Protein AF-A0A9D5F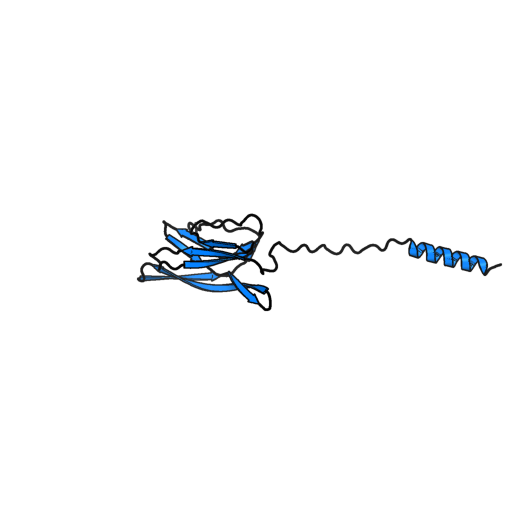R34-F1 (afdb_monomer_lite)

Structure (mmCIF, N/CA/C/O backbone):
data_AF-A0A9D5FR34-F1
#
_entry.id   AF-A0A9D5FR34-F1
#
loop_
_atom_site.group_PDB
_atom_site.id
_atom_site.type_symbol
_atom_site.label_atom_id
_atom_site.label_alt_id
_atom_site.label_comp_id
_atom_site.label_asym_id
_atom_site.label_entity_id
_atom_site.label_seq_id
_atom_site.pdbx_PDB_ins_code
_atom_site.Cartn_x
_atom_site.Cartn_y
_atom_site.Cartn_z
_atom_site.occupancy
_atom_site.B_iso_or_equiv
_atom_site.auth_seq_id
_atom_site.auth_comp_id
_atom_site.auth_asym_id
_atom_site.auth_atom_id
_atom_site.pdbx_PDB_model_num
ATOM 1 N N . MET A 1 1 ? 38.417 15.338 -74.548 1.00 51.56 1 MET A N 1
ATOM 2 C CA . MET A 1 1 ? 38.894 15.519 -73.156 1.00 51.56 1 MET A CA 1
ATOM 3 C C . MET A 1 1 ? 37.850 16.250 -72.288 1.00 51.56 1 MET A C 1
ATOM 5 O O . MET A 1 1 ? 38.121 17.313 -71.757 1.00 51.56 1 MET A O 1
ATOM 9 N N . LYS A 1 2 ? 36.619 15.723 -72.178 1.00 52.28 2 LYS A N 1
ATOM 10 C CA . LYS A 1 2 ? 35.544 16.269 -71.305 1.00 52.28 2 LYS A CA 1
ATOM 11 C C . LYS A 1 2 ? 34.877 15.183 -70.445 1.00 52.28 2 LYS A C 1
ATOM 13 O O . LYS A 1 2 ? 34.422 15.462 -69.345 1.00 52.28 2 LYS A O 1
ATOM 18 N N . ILE A 1 3 ? 34.893 13.935 -70.921 1.00 55.66 3 ILE A N 1
ATOM 19 C CA . ILE A 1 3 ? 34.288 12.763 -70.268 1.00 55.66 3 ILE A CA 1
ATOM 20 C C . ILE A 1 3 ? 35.023 12.409 -68.962 1.00 55.66 3 ILE A C 1
ATOM 22 O O . ILE A 1 3 ? 34.390 12.173 -67.938 1.00 55.66 3 ILE A O 1
ATOM 26 N N . THR A 1 4 ? 36.356 12.486 -68.957 1.00 58.81 4 THR A N 1
ATOM 27 C CA . THR A 1 4 ? 37.202 12.167 -67.794 1.00 58.81 4 THR A CA 1
ATOM 28 C C . THR A 1 4 ? 36.994 13.131 -66.618 1.00 58.81 4 THR A C 1
ATOM 30 O O . THR A 1 4 ? 37.006 12.712 -65.464 1.00 58.81 4 THR A O 1
ATOM 33 N N . GLY A 1 5 ? 36.729 14.414 -66.897 1.00 64.44 5 GLY A N 1
ATOM 34 C CA . GLY A 1 5 ? 36.459 15.422 -65.866 1.00 64.44 5 GLY A CA 1
ATOM 35 C C . GLY A 1 5 ? 35.100 15.250 -65.182 1.00 64.44 5 GLY A C 1
ATOM 36 O O . GLY A 1 5 ? 34.972 15.549 -63.997 1.00 64.44 5 GLY A O 1
ATOM 37 N N . ASN A 1 6 ? 34.097 14.723 -65.894 1.00 66.44 6 ASN A N 1
ATOM 38 C CA . ASN A 1 6 ? 32.791 14.413 -65.308 1.00 66.44 6 ASN A CA 1
ATOM 39 C C . ASN A 1 6 ? 32.849 13.173 -64.413 1.00 66.44 6 ASN A C 1
ATOM 41 O O . ASN A 1 6 ? 32.245 13.179 -63.347 1.00 66.44 6 ASN A O 1
ATOM 45 N N . ILE A 1 7 ? 33.619 12.151 -64.797 1.00 71.69 7 ILE A N 1
ATOM 46 C CA . ILE A 1 7 ? 33.813 10.949 -63.973 1.00 71.69 7 ILE A CA 1
ATOM 47 C C . ILE A 1 7 ? 34.520 11.310 -62.662 1.00 71.69 7 ILE A C 1
ATOM 49 O O . ILE A 1 7 ? 34.073 10.897 -61.597 1.00 71.69 7 ILE A O 1
ATOM 53 N N . PHE A 1 8 ? 35.562 12.147 -62.715 1.00 72.06 8 PHE A N 1
ATOM 54 C CA . PHE A 1 8 ? 36.262 12.600 -61.510 1.00 72.06 8 PHE A CA 1
ATOM 55 C C . PHE A 1 8 ? 35.347 13.397 -60.567 1.00 72.06 8 PHE A C 1
ATOM 57 O O . PHE A 1 8 ? 35.359 13.167 -59.361 1.00 72.06 8 PHE A O 1
ATOM 64 N N . LYS A 1 9 ? 34.494 14.277 -61.111 1.00 68.19 9 LYS A N 1
ATOM 65 C CA . LYS A 1 9 ? 33.485 15.002 -60.324 1.00 68.19 9 LYS A CA 1
ATOM 66 C C . LYS A 1 9 ? 32.474 14.058 -59.679 1.00 68.19 9 LYS A C 1
ATOM 68 O O . LYS A 1 9 ? 32.216 14.198 -58.494 1.00 68.19 9 LYS A O 1
ATOM 73 N N . ILE A 1 10 ? 31.957 13.079 -60.424 1.00 75.19 10 ILE A N 1
ATOM 74 C CA . ILE A 1 10 ? 30.995 12.094 -59.908 1.00 75.19 10 ILE A CA 1
ATOM 75 C C . ILE A 1 10 ? 31.611 11.289 -58.760 1.00 75.19 10 ILE A C 1
ATOM 77 O O . ILE A 1 10 ? 31.003 11.182 -57.700 1.00 75.19 10 ILE A O 1
ATOM 81 N N . VAL A 1 11 ? 32.835 10.783 -58.935 1.00 76.31 11 VAL A N 1
ATOM 82 C CA . VAL A 1 11 ? 33.541 10.022 -57.891 1.00 76.31 11 VAL A CA 1
ATOM 83 C C . VAL A 1 11 ? 33.781 10.886 -56.651 1.00 76.31 11 VAL A C 1
ATOM 85 O O . VAL A 1 11 ? 33.552 10.430 -55.533 1.00 76.31 11 VAL A O 1
ATOM 88 N N . PHE A 1 12 ? 34.172 12.149 -56.835 1.00 74.44 12 PHE A N 1
ATOM 89 C CA . PHE A 1 12 ? 34.402 13.072 -55.726 1.00 74.44 12 PHE A CA 1
ATOM 90 C C . PHE A 1 12 ? 33.107 13.413 -54.973 1.00 74.44 12 PHE A C 1
ATOM 92 O O . PHE A 1 12 ? 33.093 13.415 -53.745 1.00 74.44 12 PHE A O 1
ATOM 99 N N . THR A 1 13 ? 31.998 13.639 -55.686 1.00 70.81 13 THR A N 1
ATO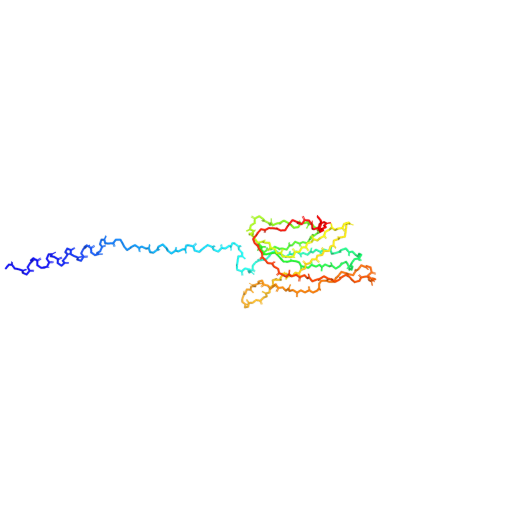M 100 C CA . THR A 1 13 ? 30.689 13.926 -55.080 1.00 70.81 13 THR A CA 1
ATOM 101 C C . THR A 1 13 ? 30.125 12.718 -54.334 1.00 70.81 13 THR A C 1
ATOM 103 O O . THR A 1 13 ? 29.624 12.878 -53.226 1.00 70.81 13 THR A O 1
ATOM 106 N N . VAL A 1 14 ? 30.251 11.506 -54.887 1.00 75.69 14 VAL A N 1
ATOM 107 C CA . VAL A 1 14 ? 29.832 10.275 -54.197 1.00 75.69 14 VAL A CA 1
ATOM 108 C C . VAL A 1 14 ? 30.660 10.068 -52.928 1.00 75.69 14 VAL A C 1
ATOM 110 O O . VAL A 1 14 ? 30.090 9.825 -51.869 1.00 75.69 14 VAL A O 1
ATOM 113 N N . SER A 1 15 ? 31.981 10.252 -52.996 1.00 70.44 15 SER A N 1
ATOM 114 C CA . SER A 1 15 ? 32.863 10.133 -51.826 1.00 70.44 15 SER A CA 1
ATOM 115 C C . SER A 1 15 ? 32.514 11.144 -50.722 1.00 70.44 15 SER A C 1
ATOM 117 O O . SER A 1 15 ? 32.510 10.805 -49.541 1.00 70.44 15 SER A O 1
ATOM 119 N N . LEU A 1 16 ? 32.126 12.369 -51.097 1.00 66.69 16 LEU A N 1
ATOM 120 C CA . LEU A 1 16 ? 31.705 13.406 -50.151 1.00 66.69 16 LEU A CA 1
ATOM 121 C C . LEU A 1 16 ? 30.370 13.073 -49.457 1.00 66.69 16 LEU A C 1
ATOM 123 O O . LEU A 1 16 ? 30.206 13.377 -48.280 1.00 66.69 16 LEU A O 1
ATOM 127 N N . ILE A 1 17 ? 29.442 12.407 -50.154 1.00 68.69 17 ILE A N 1
ATOM 128 C CA . ILE A 1 17 ? 28.171 11.928 -49.578 1.00 68.69 17 ILE A CA 1
ATOM 129 C C . ILE A 1 17 ? 28.414 10.796 -48.567 1.00 68.69 17 ILE A C 1
ATOM 131 O O . ILE A 1 17 ? 27.741 10.747 -47.541 1.00 68.69 17 ILE A O 1
ATOM 135 N N . TYR A 1 18 ? 29.409 9.932 -48.801 1.00 63.44 18 TYR A N 1
ATOM 136 C CA . TYR A 1 18 ? 29.823 8.899 -47.838 1.00 63.44 18 TYR A CA 1
ATOM 137 C C . TYR A 1 18 ? 30.524 9.463 -46.591 1.00 63.44 18 TYR A C 1
ATOM 139 O O . TYR A 1 18 ? 30.579 8.789 -45.565 1.00 63.44 18 TYR A O 1
ATOM 147 N N . LEU A 1 19 ? 31.053 10.686 -46.673 1.00 64.56 19 LEU A N 1
ATOM 148 C CA . LEU A 1 19 ? 31.734 11.378 -45.576 1.00 64.56 19 LEU A CA 1
ATOM 149 C C . LEU A 1 19 ? 30.807 12.275 -44.747 1.00 64.56 19 LEU A C 1
ATOM 151 O O . LEU A 1 19 ? 31.269 12.851 -43.765 1.00 64.56 19 LEU A O 1
ATOM 155 N N . LEU A 1 20 ? 29.523 12.405 -45.103 1.00 62.97 20 LEU A N 1
ATOM 156 C CA . LEU A 1 20 ? 28.560 13.108 -44.260 1.00 62.97 20 LEU A CA 1
ATOM 157 C C . LEU A 1 20 ? 28.228 12.238 -43.035 1.00 62.97 20 LEU A C 1
ATOM 159 O O . LEU A 1 20 ? 27.582 11.198 -43.195 1.00 62.97 20 LEU A O 1
ATOM 163 N N . PRO A 1 21 ? 28.609 12.636 -41.804 1.00 64.94 21 PRO A N 1
ATOM 164 C CA . PRO A 1 21 ? 28.049 12.012 -40.620 1.00 64.94 21 PRO A CA 1
ATOM 165 C C . PRO A 1 21 ? 26.541 12.262 -40.634 1.00 64.94 21 PRO A C 1
ATOM 167 O O . PRO A 1 21 ? 26.084 13.403 -40.562 1.00 64.94 21 PRO A O 1
ATOM 170 N N . ILE A 1 22 ? 25.765 11.186 -40.752 1.00 67.50 22 ILE A N 1
ATOM 171 C CA . ILE A 1 22 ? 24.325 11.212 -40.510 1.00 67.50 22 ILE A CA 1
ATOM 172 C C . ILE A 1 22 ? 24.161 11.767 -39.096 1.00 67.50 22 ILE A C 1
ATOM 174 O O . ILE A 1 22 ? 24.562 11.123 -38.126 1.00 67.50 22 ILE A O 1
ATOM 178 N N . THR A 1 23 ? 23.629 12.981 -38.967 1.00 61.97 23 THR A N 1
ATOM 179 C CA . THR A 1 23 ? 23.266 13.531 -37.665 1.00 61.97 23 THR A CA 1
ATOM 180 C C . THR A 1 23 ? 22.158 12.646 -37.112 1.00 61.97 23 THR A C 1
ATOM 182 O O . THR A 1 23 ? 21.002 12.744 -37.524 1.00 61.97 23 THR A O 1
ATOM 185 N N . LEU A 1 24 ? 22.537 11.717 -36.233 1.00 59.84 24 LEU A N 1
ATOM 186 C CA . LEU A 1 24 ? 21.615 10.908 -35.454 1.00 59.84 24 LEU A CA 1
ATOM 187 C C . LEU A 1 24 ? 20.732 11.874 -34.669 1.00 59.84 24 LEU A C 1
ATOM 189 O O . LEU A 1 24 ? 21.228 12.668 -33.871 1.00 59.84 24 LEU A O 1
ATOM 193 N N . ASN A 1 25 ? 19.431 11.824 -34.947 1.00 62.25 25 ASN A N 1
ATOM 194 C CA . ASN A 1 25 ? 18.419 12.545 -34.194 1.00 62.25 25 ASN A CA 1
ATOM 195 C C . ASN A 1 25 ? 18.674 12.333 -32.698 1.00 62.25 25 ASN A C 1
ATOM 197 O O . ASN A 1 25 ? 18.761 11.189 -32.244 1.00 62.25 25 ASN A O 1
ATOM 201 N N . ALA A 1 26 ? 18.788 13.420 -31.937 1.00 63.62 26 ALA A N 1
ATOM 202 C CA . ALA A 1 26 ? 18.696 13.364 -30.488 1.00 63.62 26 ALA A CA 1
ATOM 203 C C . ALA A 1 26 ? 17.249 12.983 -30.141 1.00 63.62 26 ALA A C 1
ATOM 205 O O . ALA A 1 26 ? 16.405 13.840 -29.909 1.00 63.62 26 ALA A O 1
ATOM 206 N N . ALA A 1 27 ? 16.932 11.691 -30.224 1.00 65.50 27 ALA A N 1
ATOM 207 C CA . ALA A 1 27 ? 15.680 11.166 -29.714 1.00 65.50 27 ALA A CA 1
ATOM 208 C C . ALA A 1 27 ? 15.724 11.301 -28.190 1.00 65.50 27 ALA A C 1
ATOM 210 O O . ALA A 1 27 ? 16.690 10.856 -27.563 1.00 65.50 27 ALA A O 1
ATOM 211 N N . ASP A 1 28 ? 14.701 11.920 -27.602 1.00 70.38 28 ASP A N 1
ATOM 212 C CA . ASP A 1 28 ? 14.548 11.982 -26.152 1.00 70.38 28 ASP A CA 1
ATOM 213 C C . ASP A 1 28 ? 14.698 10.574 -25.561 1.00 70.38 28 ASP A C 1
ATOM 215 O O . ASP A 1 28 ? 13.960 9.641 -25.893 1.00 70.38 28 ASP A O 1
ATOM 219 N N . ARG A 1 29 ? 15.700 10.393 -24.696 1.00 79.94 29 ARG A N 1
ATOM 220 C CA . ARG A 1 29 ? 15.955 9.111 -24.039 1.00 79.94 29 ARG A CA 1
ATOM 221 C C . ARG A 1 29 ? 14.886 8.889 -22.971 1.00 79.94 29 ARG A C 1
ATOM 223 O O . ARG A 1 29 ? 15.035 9.342 -21.839 1.00 79.94 29 ARG A O 1
ATOM 230 N N . PHE A 1 30 ? 13.830 8.155 -23.308 1.00 82.69 30 PHE A N 1
ATOM 231 C CA . PHE A 1 30 ? 12.859 7.681 -22.324 1.00 82.69 30 PHE A CA 1
ATOM 232 C C . PHE A 1 30 ? 13.518 6.660 -21.386 1.00 82.69 30 PHE A C 1
ATOM 234 O O . PHE A 1 30 ? 13.994 5.611 -21.823 1.00 82.69 30 PHE A O 1
ATOM 241 N N . VAL A 1 31 ? 13.559 6.968 -20.089 1.00 85.38 31 VAL A N 1
ATOM 242 C CA . VAL A 1 31 ? 14.033 6.052 -19.044 1.00 85.38 31 VAL A CA 1
ATOM 243 C C . VAL A 1 31 ? 12.836 5.676 -18.170 1.00 85.38 31 VAL A C 1
ATOM 245 O O . VAL A 1 31 ? 12.331 6.538 -17.450 1.00 85.38 31 VAL A O 1
ATOM 248 N N . PRO A 1 32 ? 12.364 4.417 -18.213 1.00 89.00 32 PRO A N 1
ATOM 249 C CA . PRO A 1 32 ? 11.277 3.974 -17.352 1.00 89.00 32 PRO A CA 1
ATOM 250 C C . PRO A 1 32 ? 11.659 4.067 -15.874 1.00 89.00 32 PRO A C 1
ATOM 252 O O . PRO A 1 32 ? 12.781 3.734 -15.484 1.00 89.00 32 PRO A O 1
ATOM 255 N N . PHE A 1 33 ? 10.699 4.439 -15.029 1.00 93.00 33 PHE A N 1
ATOM 256 C CA . PHE A 1 33 ? 10.856 4.275 -13.589 1.00 93.00 33 PHE A CA 1
ATOM 257 C C . PHE A 1 33 ? 10.972 2.793 -13.239 1.00 93.00 33 PHE A C 1
ATOM 259 O O . PHE A 1 33 ? 10.271 1.937 -13.787 1.00 93.00 33 PHE A O 1
ATOM 266 N N . LYS A 1 34 ? 11.840 2.484 -12.276 1.00 94.38 34 LYS A N 1
ATOM 267 C CA . LYS A 1 34 ? 11.956 1.131 -11.735 1.00 94.38 34 LYS A CA 1
ATOM 268 C C . LYS A 1 34 ? 10.599 0.678 -11.181 1.00 94.38 34 LYS A C 1
ATOM 270 O O . LYS A 1 34 ? 9.934 1.444 -10.490 1.00 94.38 34 LYS A O 1
ATOM 275 N N . TYR A 1 35 ? 10.187 -0.544 -11.524 1.00 95.50 35 TYR A N 1
ATOM 276 C CA . TYR A 1 35 ? 8.856 -1.106 -11.232 1.00 95.50 35 TYR A CA 1
ATOM 277 C C . TYR A 1 35 ? 7.665 -0.345 -11.851 1.00 95.50 35 TYR A C 1
ATOM 279 O O . TYR A 1 35 ? 6.526 -0.573 -11.460 1.00 95.50 35 TYR A O 1
ATOM 287 N N . GLY A 1 36 ? 7.898 0.539 -12.829 1.00 94.94 36 GLY A N 1
ATOM 288 C CA . GLY A 1 36 ? 6.837 1.312 -13.488 1.00 94.94 36 GLY A CA 1
ATOM 289 C C . GLY A 1 36 ? 5.924 0.508 -14.418 1.00 94.94 36 GLY A C 1
ATOM 290 O O . GLY A 1 36 ? 4.950 1.054 -14.922 1.00 94.94 36 GLY A O 1
ATOM 291 N N . ASN A 1 37 ? 6.218 -0.776 -14.646 1.00 94.50 37 ASN A N 1
ATOM 292 C CA . ASN A 1 37 ? 5.310 -1.716 -15.306 1.00 94.50 37 ASN A CA 1
ATOM 293 C C . ASN A 1 37 ? 4.295 -2.350 -14.340 1.00 94.50 37 ASN A C 1
ATOM 295 O O . ASN A 1 37 ? 3.370 -3.000 -14.804 1.00 94.50 37 ASN A O 1
ATOM 299 N N . PHE A 1 38 ? 4.455 -2.169 -13.021 1.00 96.38 38 PHE A N 1
ATOM 300 C CA . PHE A 1 38 ? 3.548 -2.691 -11.992 1.00 96.38 38 PHE A CA 1
ATOM 301 C C . PHE A 1 38 ? 3.338 -4.218 -12.019 1.00 96.38 38 PHE A C 1
ATOM 303 O O . PHE A 1 38 ? 2.305 -4.717 -11.577 1.00 96.38 38 PHE A O 1
ATOM 310 N N . ASP A 1 39 ? 4.343 -4.974 -12.465 1.00 96.19 39 ASP A N 1
ATOM 311 C CA . ASP A 1 39 ? 4.309 -6.444 -12.450 1.00 96.19 39 ASP A CA 1
ATOM 312 C C . ASP A 1 39 ? 4.757 -7.040 -11.103 1.00 96.19 39 ASP A C 1
ATOM 314 O O . ASP A 1 39 ? 4.345 -8.140 -10.725 1.00 96.19 39 ASP A O 1
ATOM 318 N N . THR A 1 40 ? 5.603 -6.321 -10.358 1.00 95.44 40 THR A N 1
ATOM 319 C CA . THR A 1 40 ? 6.216 -6.797 -9.109 1.00 95.44 40 THR A CA 1
ATOM 320 C C . THR A 1 40 ? 5.829 -5.933 -7.918 1.00 95.44 40 THR A C 1
ATOM 322 O O . THR A 1 40 ? 5.801 -4.702 -7.994 1.00 95.44 40 THR A O 1
ATOM 325 N N . TRP A 1 41 ? 5.554 -6.595 -6.796 1.00 96.88 41 TRP A N 1
ATOM 326 C CA . TRP A 1 41 ? 4.940 -5.971 -5.633 1.00 96.88 41 TRP A CA 1
ATOM 327 C C . TRP A 1 41 ? 5.540 -6.508 -4.341 1.00 96.88 41 TRP A C 1
ATOM 329 O O . TRP A 1 41 ? 5.790 -7.708 -4.209 1.00 96.88 41 TRP A O 1
ATOM 339 N N . VAL A 1 42 ? 5.688 -5.622 -3.363 1.00 97.25 42 VAL A N 1
ATOM 340 C CA . VAL A 1 42 ? 5.769 -6.011 -1.962 1.00 97.25 42 VAL A CA 1
ATOM 341 C C . VAL A 1 42 ? 4.343 -6.238 -1.472 1.00 97.25 42 VAL A C 1
ATOM 343 O O . VAL A 1 42 ? 3.492 -5.356 -1.585 1.00 97.25 42 VAL A O 1
ATOM 346 N N . VAL A 1 43 ? 4.084 -7.419 -0.926 1.00 97.69 43 VAL A N 1
ATOM 347 C CA . VAL A 1 43 ? 2.807 -7.790 -0.316 1.00 97.69 43 VAL A CA 1
ATOM 348 C C . VAL A 1 43 ? 2.973 -7.731 1.195 1.00 97.69 43 VAL A C 1
ATOM 350 O O . VAL A 1 43 ? 3.902 -8.312 1.755 1.00 97.69 43 VAL A O 1
ATOM 353 N N . ARG A 1 44 ? 2.096 -6.994 1.869 1.00 97.88 44 ARG A N 1
ATOM 354 C CA . ARG A 1 44 ? 2.157 -6.781 3.317 1.00 97.88 44 ARG A CA 1
ATOM 355 C C . ARG A 1 44 ? 0.916 -7.368 3.968 1.00 97.88 44 ARG A C 1
ATOM 357 O O . ARG A 1 44 ? -0.186 -6.961 3.625 1.00 97.88 44 ARG A O 1
ATOM 364 N N . HIS A 1 45 ? 1.086 -8.244 4.946 1.00 98.38 45 HIS A N 1
ATOM 365 C CA . HIS A 1 45 ? 0.020 -8.744 5.804 1.00 98.38 45 HIS A CA 1
ATOM 366 C C . HIS A 1 45 ? 0.099 -8.040 7.158 1.00 98.38 45 HIS A C 1
ATOM 368 O O . HIS A 1 45 ? 1.044 -8.239 7.927 1.00 98.38 45 HIS A O 1
ATOM 374 N N . VAL A 1 46 ? -0.891 -7.195 7.432 1.00 98.25 46 VAL A N 1
ATOM 375 C CA . VAL A 1 46 ? -0.974 -6.379 8.646 1.00 98.25 46 VAL A CA 1
ATOM 376 C C . VAL A 1 46 ? -2.169 -6.841 9.465 1.00 98.25 46 VAL A C 1
ATOM 378 O O . VAL A 1 46 ? -3.278 -6.956 8.947 1.00 98.25 46 VAL A O 1
ATOM 381 N N . HIS A 1 47 ? -1.956 -7.094 10.751 1.00 98.00 47 HIS A N 1
ATOM 382 C CA . HIS A 1 47 ? -3.008 -7.523 11.663 1.00 98.00 47 HIS A CA 1
ATOM 383 C C . HIS A 1 47 ? -3.689 -6.306 12.300 1.00 98.00 47 HIS A C 1
ATOM 385 O O . HIS A 1 47 ? -3.093 -5.601 13.115 1.00 98.00 47 HIS A O 1
ATOM 391 N N . GLU A 1 48 ? -4.949 -6.047 11.963 1.00 96.94 48 GLU A N 1
ATOM 392 C CA . GLU A 1 48 ? -5.726 -4.969 12.580 1.00 96.94 48 GLU A CA 1
ATOM 393 C C . GLU A 1 48 ? -6.025 -5.277 14.056 1.00 96.94 48 GLU A C 1
ATOM 395 O O . GLU A 1 48 ? -5.998 -6.425 14.500 1.00 96.94 48 GLU A O 1
ATOM 400 N N . SER A 1 49 ? -6.275 -4.249 14.867 1.00 96.50 49 SER A N 1
ATOM 401 C CA . SER A 1 49 ? -6.544 -4.448 16.295 1.00 96.50 49 SER A CA 1
ATOM 402 C C . SER A 1 49 ? -7.873 -5.176 16.542 1.00 96.50 49 SER A C 1
ATOM 404 O O . SER A 1 49 ? -8.870 -4.929 15.869 1.00 96.50 49 SER A O 1
ATOM 406 N N . ALA A 1 50 ? -7.928 -6.029 17.571 1.00 95.00 50 ALA A N 1
ATOM 407 C CA . ALA A 1 50 ? -9.129 -6.802 17.919 1.00 95.00 50 ALA A CA 1
ATOM 408 C C . ALA A 1 50 ? -10.369 -5.925 18.181 1.00 95.00 50 ALA A C 1
ATOM 410 O O . ALA A 1 50 ? -11.477 -6.280 17.790 1.00 95.00 50 ALA A O 1
ATOM 411 N N . VAL A 1 51 ? -10.168 -4.735 18.761 1.00 93.88 51 VAL A N 1
ATOM 412 C CA . VAL A 1 51 ? -11.224 -3.739 19.026 1.00 93.88 51 VAL A CA 1
ATOM 413 C C . VAL A 1 51 ? -11.964 -3.284 17.758 1.00 93.88 51 VAL A C 1
ATOM 415 O O . VAL A 1 51 ? -13.087 -2.801 17.858 1.00 93.88 51 VAL A O 1
ATOM 418 N N . ILE A 1 52 ? -11.368 -3.468 16.573 1.00 92.75 52 ILE A N 1
ATOM 419 C CA . ILE A 1 52 ? -11.975 -3.167 15.266 1.00 92.75 52 ILE A CA 1
ATOM 420 C C . ILE A 1 52 ? -12.196 -4.410 14.387 1.00 92.75 52 ILE A C 1
ATOM 422 O O . ILE A 1 52 ? -12.320 -4.315 13.167 1.00 92.75 52 ILE A O 1
ATOM 426 N N . GLY A 1 53 ? -12.232 -5.591 15.005 1.00 90.75 53 GLY A N 1
ATOM 427 C CA . GLY A 1 53 ? -12.510 -6.865 14.340 1.00 90.75 53 GLY A CA 1
ATOM 428 C C . GLY A 1 53 ? -11.295 -7.770 14.142 1.00 90.75 53 GLY A C 1
ATOM 429 O O . GLY A 1 53 ? -11.485 -8.929 13.801 1.00 90.75 53 GLY A O 1
ATOM 430 N N . GLY A 1 54 ? -10.066 -7.294 14.378 1.00 93.81 54 GLY A N 1
ATOM 431 C CA . GLY A 1 54 ? -8.883 -8.165 14.442 1.00 93.81 54 GLY A CA 1
ATOM 432 C C . GLY A 1 54 ? -8.460 -8.820 13.123 1.00 93.81 54 GLY A C 1
ATOM 433 O O . GLY A 1 54 ? -7.731 -9.804 13.141 1.00 93.81 54 GLY A O 1
ATOM 434 N N . ASN A 1 55 ? -8.939 -8.325 11.982 1.00 94.25 55 ASN A N 1
ATOM 435 C CA . ASN A 1 55 ? -8.687 -8.958 10.692 1.00 94.25 55 ASN A CA 1
ATOM 436 C C . ASN A 1 55 ? -7.242 -8.750 10.227 1.00 94.25 55 ASN A C 1
ATOM 438 O O . ASN A 1 55 ? -6.672 -7.673 10.396 1.00 94.25 55 ASN A O 1
ATOM 442 N N . VAL A 1 56 ? -6.685 -9.741 9.534 1.00 97.56 56 VAL A N 1
ATOM 443 C CA . VAL A 1 56 ? -5.475 -9.532 8.734 1.00 97.56 56 VAL A CA 1
ATOM 444 C C . VAL A 1 56 ? -5.874 -8.893 7.407 1.00 97.56 56 VAL A C 1
ATOM 446 O O . VAL A 1 56 ? -6.732 -9.406 6.687 1.00 97.56 56 VAL A O 1
ATOM 449 N N . LYS A 1 57 ? -5.256 -7.760 7.083 1.00 97.06 57 LYS A N 1
ATOM 450 C CA . LYS A 1 57 ? -5.433 -7.051 5.816 1.00 97.06 57 LYS A CA 1
ATOM 451 C C . LYS A 1 57 ? -4.168 -7.146 4.984 1.00 97.06 57 LYS A C 1
ATOM 453 O O . LYS A 1 57 ? -3.059 -7.111 5.515 1.00 97.06 57 LYS A O 1
ATOM 458 N N . THR A 1 58 ? -4.361 -7.260 3.675 1.00 98.12 58 THR A N 1
ATOM 459 C CA . THR A 1 58 ? -3.268 -7.323 2.707 1.00 98.12 58 THR A CA 1
ATOM 460 C C . THR A 1 58 ? -3.146 -5.982 2.002 1.00 98.12 58 THR A C 1
ATOM 462 O O . THR A 1 58 ? -4.125 -5.520 1.417 1.00 98.12 58 THR A O 1
ATOM 465 N N . LEU A 1 59 ? -1.964 -5.372 2.077 1.00 98.06 59 LEU A N 1
ATOM 466 C CA . LEU A 1 59 ? -1.603 -4.136 1.382 1.00 98.06 59 LEU A CA 1
ATOM 467 C C . LEU A 1 59 ? -0.563 -4.431 0.299 1.00 98.06 59 LEU A C 1
ATOM 469 O O . LEU A 1 59 ? 0.221 -5.378 0.424 1.00 98.06 59 LEU A O 1
ATOM 473 N N . TYR A 1 60 ? -0.545 -3.607 -0.745 1.00 97.62 60 TYR A N 1
ATOM 474 C CA . TYR A 1 60 ? 0.327 -3.783 -1.906 1.00 97.62 60 TYR A CA 1
ATOM 475 C C . TYR A 1 60 ? 1.148 -2.525 -2.168 1.00 97.62 60 TYR A C 1
ATOM 477 O O . TYR A 1 60 ? 0.586 -1.439 -2.267 1.00 97.62 60 TYR A O 1
ATOM 485 N N . GLU A 1 61 ? 2.457 -2.682 -2.352 1.00 97.31 61 GLU A N 1
ATOM 486 C CA . GLU A 1 61 ? 3.362 -1.581 -2.700 1.00 97.31 61 GLU A CA 1
ATOM 487 C C . GLU A 1 61 ? 4.183 -1.973 -3.938 1.00 97.31 61 GLU A C 1
ATOM 489 O O . GLU A 1 61 ? 4.810 -3.039 -3.921 1.00 97.31 61 GLU A O 1
ATOM 494 N N . PRO A 1 62 ? 4.221 -1.173 -5.020 1.00 97.06 62 PRO A N 1
ATOM 495 C CA . PRO A 1 62 ? 5.079 -1.458 -6.165 1.00 97.06 62 PRO A CA 1
ATOM 496 C C . PRO A 1 62 ? 6.539 -1.559 -5.720 1.00 97.06 62 PRO A C 1
ATOM 498 O O . PRO A 1 62 ? 7.068 -0.658 -5.064 1.00 97.06 62 PRO A O 1
ATOM 501 N N . GLY A 1 63 ? 7.210 -2.658 -6.058 1.00 96.00 63 GLY A N 1
ATOM 502 C CA . GLY A 1 63 ? 8.526 -2.936 -5.497 1.00 96.00 63 GLY A CA 1
ATOM 503 C C . GLY A 1 63 ? 9.056 -4.334 -5.804 1.00 96.00 63 GLY A C 1
ATOM 504 O O . GLY A 1 63 ? 8.511 -5.033 -6.661 1.00 96.00 63 GLY A O 1
ATOM 505 N N . PRO A 1 64 ? 10.137 -4.762 -5.127 1.00 95.62 64 PRO A N 1
ATOM 506 C CA . PRO A 1 64 ? 10.653 -6.116 -5.280 1.00 95.62 64 PRO A CA 1
ATOM 507 C C . PRO A 1 64 ? 9.616 -7.140 -4.803 1.00 95.62 64 PRO A C 1
ATOM 509 O O . PRO A 1 64 ? 8.922 -6.900 -3.818 1.00 95.62 64 PRO A O 1
ATOM 512 N N . SER A 1 65 ? 9.556 -8.301 -5.461 1.00 95.44 65 SER A N 1
ATOM 513 C CA . SER A 1 65 ? 8.666 -9.396 -5.057 1.00 95.44 65 SER A CA 1
ATOM 514 C C . SER A 1 65 ? 9.053 -9.916 -3.673 1.00 95.44 65 SER A C 1
ATOM 516 O O . SER A 1 65 ? 10.042 -10.638 -3.524 1.00 95.44 65 SER A O 1
ATOM 518 N N . ARG A 1 66 ? 8.296 -9.520 -2.651 1.00 95.62 66 ARG A N 1
ATOM 519 C CA . ARG A 1 66 ? 8.534 -9.902 -1.257 1.00 95.62 66 ARG A CA 1
ATOM 520 C C . ARG A 1 66 ? 7.232 -9.886 -0.478 1.00 95.62 66 ARG A C 1
ATOM 522 O O . ARG A 1 66 ? 6.414 -8.995 -0.667 1.00 95.62 66 ARG A O 1
ATOM 529 N N . GLU A 1 67 ? 7.102 -10.816 0.453 1.00 96.81 67 GLU A N 1
ATOM 530 C CA . GLU A 1 67 ? 6.004 -10.835 1.412 1.00 96.81 67 GLU A CA 1
ATOM 531 C C . GLU A 1 67 ? 6.510 -10.440 2.799 1.00 96.81 67 GLU A C 1
ATOM 533 O O . GLU A 1 67 ? 7.591 -10.853 3.224 1.00 96.81 67 GLU A O 1
ATOM 538 N N . LEU A 1 68 ? 5.744 -9.604 3.493 1.00 96.75 68 LEU A N 1
ATOM 539 C CA . LEU A 1 68 ? 6.039 -9.115 4.835 1.00 96.75 68 LEU A CA 1
ATOM 540 C C . LEU A 1 68 ? 4.818 -9.353 5.718 1.00 96.75 68 LEU A C 1
ATOM 542 O O . LEU A 1 68 ? 3.744 -8.851 5.411 1.00 96.75 68 LEU A O 1
ATOM 546 N N . THR A 1 69 ? 4.978 -10.057 6.836 1.00 97.44 69 THR A N 1
ATOM 547 C CA . THR A 1 69 ? 3.912 -10.204 7.841 1.00 97.44 69 THR A CA 1
ATOM 548 C C . THR A 1 69 ? 4.339 -9.492 9.110 1.00 97.44 69 THR A C 1
ATOM 550 O O . THR A 1 69 ? 5.227 -9.962 9.819 1.00 97.44 69 THR A O 1
ATOM 553 N N . SER A 1 70 ? 3.787 -8.304 9.345 1.00 93.25 70 SER A N 1
ATOM 554 C CA . SER A 1 70 ? 4.226 -7.425 10.427 1.00 93.25 70 SER A CA 1
ATOM 555 C C . SER A 1 70 ? 3.283 -6.236 10.601 1.00 93.25 70 SER A C 1
ATOM 557 O O . SER A 1 70 ? 2.733 -5.718 9.633 1.00 93.25 70 SER A O 1
ATOM 559 N N . ASN A 1 71 ? 3.180 -5.744 11.836 1.00 95.31 71 ASN A N 1
ATOM 560 C CA . ASN A 1 71 ? 2.554 -4.458 12.153 1.00 95.31 71 ASN A CA 1
ATOM 561 C C . ASN A 1 71 ? 3.576 -3.311 12.241 1.00 95.31 71 ASN A C 1
ATOM 563 O O . ASN A 1 71 ? 3.262 -2.236 12.758 1.00 95.31 71 ASN A O 1
ATOM 567 N N . ASN A 1 72 ? 4.809 -3.532 11.781 1.00 95.44 72 ASN A N 1
ATOM 568 C CA . ASN A 1 72 ? 5.807 -2.480 11.696 1.00 95.44 72 ASN A CA 1
ATOM 569 C C . ASN A 1 72 ? 5.414 -1.481 10.600 1.00 95.44 72 ASN A C 1
ATOM 571 O O . ASN A 1 72 ? 4.920 -1.897 9.546 1.00 95.44 72 ASN A O 1
ATOM 575 N N . PRO A 1 73 ? 5.653 -0.180 10.827 1.00 95.19 73 PRO A N 1
ATOM 576 C CA . PRO A 1 73 ? 5.520 0.831 9.791 1.00 95.19 73 PRO A CA 1
ATOM 577 C C . PRO A 1 73 ? 6.300 0.445 8.544 1.00 95.19 73 PRO A C 1
ATOM 579 O O . PRO A 1 73 ? 7.458 0.024 8.635 1.00 95.19 73 PRO A O 1
ATOM 582 N N . TYR A 1 74 ? 5.665 0.578 7.386 1.00 95.19 74 TYR A N 1
ATOM 583 C CA . TYR A 1 74 ? 6.363 0.326 6.144 1.00 95.19 74 TYR A CA 1
ATOM 584 C C . TYR A 1 74 ? 7.284 1.481 5.793 1.00 95.19 74 TYR A C 1
ATOM 586 O O . TYR A 1 74 ? 6.916 2.651 5.841 1.00 95.19 74 TYR A O 1
ATOM 594 N N . VAL A 1 75 ? 8.490 1.101 5.400 1.00 92.69 75 VAL A N 1
ATOM 595 C CA . VAL A 1 75 ? 9.425 1.952 4.687 1.00 92.69 75 VAL A CA 1
ATOM 596 C C . VAL A 1 75 ? 9.733 1.257 3.376 1.00 92.69 75 VAL A C 1
ATOM 598 O O . VAL A 1 75 ? 9.867 0.028 3.325 1.00 92.69 75 VAL A O 1
ATOM 601 N N . ASN A 1 76 ? 9.838 2.043 2.312 1.00 90.56 76 ASN A N 1
ATOM 602 C CA . ASN A 1 76 ? 10.240 1.526 1.017 1.00 90.56 76 ASN A CA 1
ATOM 603 C C . ASN A 1 76 ? 11.546 0.732 1.167 1.00 90.56 76 ASN A C 1
ATOM 605 O O . ASN A 1 76 ? 12.487 1.188 1.817 1.00 90.56 76 ASN A O 1
ATOM 609 N N . LEU A 1 77 ?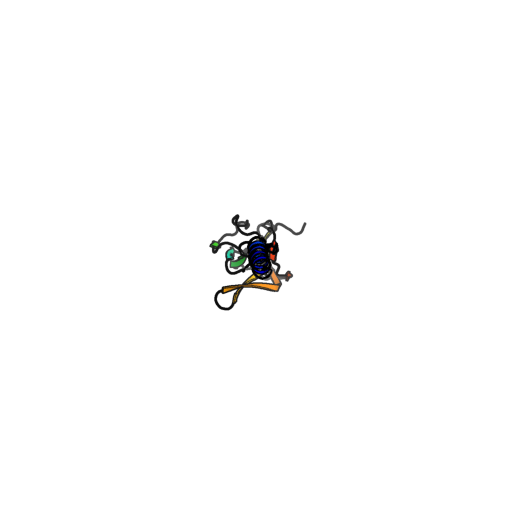 11.625 -0.450 0.555 1.00 88.88 77 LEU A N 1
ATOM 610 C CA . LEU A 1 77 ? 12.775 -1.356 0.672 1.00 88.88 77 LEU A CA 1
ATOM 611 C C . LEU A 1 77 ? 14.000 -0.886 -0.148 1.00 88.88 77 LEU A C 1
ATOM 613 O O . LEU A 1 77 ? 14.722 -1.700 -0.724 1.00 88.88 77 LEU A O 1
ATOM 617 N N . GLY A 1 78 ? 14.204 0.431 -0.243 1.00 74.56 78 GLY A N 1
ATOM 618 C CA . GLY A 1 78 ? 15.371 1.091 -0.827 1.00 74.56 78 GLY A CA 1
ATOM 619 C C . GLY A 1 78 ? 15.492 0.994 -2.346 1.00 74.56 78 GLY A C 1
ATOM 620 O O . GLY A 1 78 ? 16.570 1.234 -2.881 1.00 74.56 78 GLY A O 1
ATOM 621 N N . SER A 1 79 ? 14.438 0.600 -3.066 1.00 81.56 79 SER A N 1
ATOM 622 C CA . SER A 1 79 ? 14.574 0.297 -4.498 1.00 81.56 79 SER A CA 1
ATOM 623 C C . SER A 1 79 ? 13.421 0.730 -5.387 1.00 81.56 79 SER A C 1
ATOM 625 O O . SER A 1 79 ? 13.570 0.645 -6.606 1.00 81.56 79 SER A O 1
ATOM 627 N N . SER A 1 80 ? 12.295 1.160 -4.818 1.00 94.88 80 SER A N 1
ATOM 628 C CA . SER A 1 80 ? 11.130 1.597 -5.583 1.00 94.88 80 SER A CA 1
ATOM 629 C C . SER A 1 80 ? 10.958 3.108 -5.444 1.00 94.88 80 SER A C 1
ATOM 631 O O . SER A 1 80 ? 11.073 3.609 -4.331 1.00 94.88 80 SER A O 1
ATOM 633 N N . PRO A 1 81 ? 10.684 3.857 -6.521 1.00 95.25 81 PRO A N 1
ATOM 634 C CA . PRO A 1 81 ? 10.353 5.275 -6.413 1.00 95.25 81 PRO A CA 1
ATOM 635 C C . PRO A 1 81 ? 8.875 5.514 -6.055 1.00 95.25 81 PRO A C 1
ATOM 637 O O . PRO A 1 81 ? 8.469 6.665 -5.941 1.00 95.25 81 PRO A O 1
ATOM 640 N N . TRP A 1 82 ? 8.069 4.455 -5.937 1.00 96.81 82 TRP A N 1
ATOM 641 C CA . TRP A 1 82 ? 6.615 4.541 -5.832 1.00 96.81 82 TRP A CA 1
ATOM 642 C C . TRP A 1 82 ? 6.120 4.517 -4.384 1.00 96.81 82 TRP A C 1
ATOM 644 O O . TRP A 1 82 ? 6.538 3.671 -3.591 1.00 96.81 82 TRP A O 1
ATOM 654 N N . GLY A 1 83 ? 5.156 5.390 -4.102 1.00 96.06 83 GLY A N 1
ATOM 655 C CA . GLY A 1 83 ? 4.254 5.340 -2.959 1.00 96.06 83 GLY A CA 1
ATOM 656 C C . GLY A 1 83 ? 2.820 5.076 -3.421 1.00 96.06 83 GLY A C 1
ATOM 657 O O . GLY A 1 83 ? 2.464 5.336 -4.576 1.00 96.06 83 GLY A O 1
ATOM 658 N N . THR A 1 84 ? 1.990 4.548 -2.525 1.00 97.25 84 THR A N 1
ATOM 659 C CA . THR A 1 84 ? 0.567 4.284 -2.777 1.00 97.25 84 THR A CA 1
ATOM 660 C C . THR A 1 84 ? -0.295 4.883 -1.673 1.00 97.25 84 THR A C 1
ATOM 662 O O . THR A 1 84 ? 0.222 5.193 -0.608 1.00 97.25 84 THR A O 1
ATOM 665 N N . SER A 1 85 ? -1.607 5.031 -1.883 1.00 96.75 85 SER A N 1
ATOM 666 C CA . SER A 1 85 ? -2.550 5.389 -0.808 1.00 96.75 85 SER A CA 1
ATOM 667 C C . SER A 1 85 ? -2.889 4.236 0.148 1.00 96.75 85 SER A C 1
ATOM 669 O O . SER A 1 85 ? -3.747 4.395 1.028 1.00 96.75 85 SER A O 1
ATOM 671 N N . ASN A 1 86 ? -2.234 3.080 0.001 1.00 97.44 86 ASN A N 1
ATOM 672 C CA . ASN A 1 86 ? -2.312 2.021 0.994 1.00 97.44 86 ASN A CA 1
ATOM 673 C C . ASN A 1 86 ? -1.519 2.439 2.223 1.00 97.44 86 ASN A C 1
ATOM 675 O O . ASN A 1 86 ? -0.377 2.876 2.122 1.00 97.44 86 ASN A O 1
ATOM 679 N N . VAL A 1 87 ? -2.136 2.319 3.394 1.00 95.38 87 VAL A N 1
ATOM 680 C CA . VAL A 1 87 ? -1.515 2.784 4.633 1.00 95.38 87 VAL A CA 1
ATOM 681 C C . VAL A 1 87 ? -1.849 1.885 5.801 1.00 95.38 87 VAL A C 1
ATOM 683 O O . VAL A 1 87 ? -2.953 1.345 5.907 1.00 95.38 87 VAL A O 1
ATOM 686 N N . MET A 1 88 ? -0.908 1.808 6.733 1.00 96.69 88 MET A N 1
ATOM 687 C CA . MET A 1 88 ? -1.163 1.413 8.109 1.00 96.69 88 MET A CA 1
ATOM 688 C C . MET A 1 88 ? -1.177 2.646 9.019 1.00 96.69 88 MET A C 1
ATOM 690 O O . MET A 1 88 ? -0.235 3.441 9.076 1.00 96.69 88 MET A O 1
ATOM 694 N N . ALA A 1 89 ? -2.275 2.800 9.748 1.00 95.31 89 ALA A N 1
ATOM 695 C CA . ALA A 1 89 ? -2.442 3.783 10.799 1.00 95.31 89 ALA A CA 1
ATOM 696 C C . ALA A 1 89 ? -2.294 3.109 12.163 1.00 95.31 89 ALA A C 1
ATOM 698 O O . ALA A 1 89 ? -2.805 2.008 12.380 1.00 95.31 89 ALA A O 1
ATOM 699 N N . LYS A 1 90 ? -1.644 3.800 13.101 1.00 95.56 90 LYS A N 1
ATOM 700 C CA . LYS A 1 90 ? -1.570 3.400 14.505 1.00 95.56 90 LYS A CA 1
ATOM 701 C C . LYS A 1 90 ? -1.905 4.595 15.382 1.00 95.56 90 LYS A C 1
ATOM 703 O O . LYS A 1 90 ? -1.031 5.372 15.759 1.00 95.56 90 LYS A O 1
ATOM 708 N N . VAL A 1 91 ? -3.184 4.724 15.717 1.00 91.75 91 VAL A N 1
ATOM 709 C CA . VAL A 1 91 ? -3.716 5.847 16.499 1.00 91.75 91 VAL A CA 1
ATOM 710 C C . VAL A 1 91 ? -4.094 5.331 17.877 1.00 91.75 91 VAL A C 1
ATOM 712 O O . VAL A 1 91 ? -4.878 4.394 17.992 1.00 91.75 91 VAL A O 1
ATOM 715 N N . MET A 1 92 ? -3.506 5.901 18.932 1.00 91.50 92 MET A N 1
ATOM 716 C CA . MET A 1 92 ? -3.754 5.481 20.323 1.00 91.50 92 MET A CA 1
ATOM 717 C C . MET A 1 92 ? -3.591 3.962 20.547 1.00 91.50 92 MET A C 1
ATOM 719 O O . MET A 1 92 ? -4.346 3.339 21.285 1.00 91.50 92 MET A O 1
ATOM 723 N N . GLY A 1 93 ? -2.614 3.347 19.872 1.00 92.38 93 GLY A N 1
ATOM 724 C CA . GLY A 1 93 ? -2.349 1.905 19.958 1.00 92.38 93 GLY A CA 1
ATOM 725 C C . GLY A 1 93 ? -3.245 1.019 19.084 1.00 92.38 93 GLY A C 1
ATOM 726 O O . GLY A 1 93 ? -2.969 -0.174 18.977 1.00 92.38 93 GLY A O 1
ATOM 727 N N . ILE A 1 94 ? -4.252 1.584 18.413 1.00 93.69 94 ILE A N 1
ATOM 728 C CA . ILE A 1 94 ? -5.157 0.868 17.510 1.00 93.69 94 ILE A CA 1
ATOM 729 C C . ILE A 1 94 ? -4.554 0.859 16.107 1.00 93.69 94 ILE A C 1
ATOM 731 O O . ILE A 1 94 ? -4.363 1.914 15.503 1.00 93.69 94 ILE A O 1
ATOM 735 N N . VAL A 1 95 ? -4.260 -0.337 15.598 1.00 96.62 95 VAL A N 1
ATOM 736 C CA . VAL A 1 95 ? -3.773 -0.567 14.236 1.00 96.62 95 VAL A CA 1
ATOM 737 C C . VAL A 1 95 ? -4.964 -0.764 13.310 1.00 96.62 95 VAL A C 1
ATOM 739 O O . VAL A 1 95 ? -5.739 -1.698 13.506 1.00 96.62 95 VAL A O 1
ATOM 742 N N . LYS A 1 96 ? -5.078 0.088 12.292 1.00 95.44 96 LYS A N 1
ATOM 743 C CA . LYS A 1 96 ? -6.047 -0.010 11.191 1.00 95.44 96 LYS A CA 1
ATOM 744 C C . LYS A 1 96 ? -5.298 0.148 9.878 1.00 95.44 96 LYS A C 1
ATOM 746 O O . LYS A 1 96 ? -4.308 0.871 9.812 1.00 95.44 96 LYS A O 1
ATOM 751 N N . THR A 1 97 ? -5.789 -0.484 8.827 1.00 96.50 97 THR A N 1
ATOM 752 C CA . THR A 1 97 ? -5.244 -0.308 7.481 1.00 96.50 97 THR A CA 1
ATOM 753 C C . THR A 1 97 ? -6.262 0.282 6.517 1.00 96.50 97 THR A C 1
ATOM 755 O O . THR A 1 97 ? -7.466 0.203 6.757 1.00 96.50 97 THR A O 1
ATOM 758 N N . ASN A 1 98 ? -5.785 0.855 5.418 1.00 95.62 98 ASN A N 1
ATOM 759 C CA . ASN A 1 98 ? -6.589 1.141 4.237 1.00 95.62 98 ASN A CA 1
ATOM 760 C C . ASN A 1 98 ? -5.904 0.517 3.021 1.00 95.62 98 ASN A C 1
ATOM 762 O O . ASN A 1 98 ? -4.698 0.694 2.854 1.00 95.62 98 ASN A O 1
ATOM 766 N N . ASN A 1 99 ? -6.675 -0.176 2.184 1.00 97.31 99 ASN A N 1
ATOM 767 C CA . ASN A 1 99 ? -6.196 -0.735 0.926 1.00 97.31 99 ASN A CA 1
ATOM 768 C C . ASN A 1 99 ? -7.055 -0.211 -0.222 1.00 97.31 99 ASN A C 1
ATOM 770 O O . ASN A 1 99 ? -8.200 -0.630 -0.360 1.00 97.31 99 ASN A O 1
ATOM 774 N N . SER A 1 100 ? -6.503 0.678 -1.037 1.00 97.94 100 SER A N 1
ATOM 775 C CA . SER A 1 100 ? -7.168 1.270 -2.203 1.00 97.94 100 SER A CA 1
ATOM 776 C C . SER A 1 100 ? -6.402 1.025 -3.508 1.00 97.94 100 SER A C 1
ATOM 778 O O . SER A 1 100 ? -6.917 1.309 -4.591 1.00 97.94 100 SER A O 1
ATOM 780 N N . VAL A 1 101 ? -5.187 0.477 -3.426 1.00 98.25 101 VAL A N 1
ATOM 781 C CA . VAL A 1 101 ? -4.354 0.090 -4.567 1.00 98.25 101 VAL A CA 1
ATOM 782 C C . VAL A 1 101 ? -4.088 -1.407 -4.508 1.00 98.25 101 VAL A C 1
ATOM 784 O O . VAL A 1 101 ? -3.567 -1.930 -3.527 1.00 98.25 101 VAL A O 1
ATOM 787 N N . TYR A 1 102 ? -4.442 -2.102 -5.577 1.00 98.00 102 TYR A N 1
ATOM 788 C CA . TYR A 1 102 ? -4.389 -3.551 -5.670 1.00 98.00 102 TYR A CA 1
ATOM 789 C C . TYR A 1 102 ? -3.447 -3.967 -6.791 1.00 98.00 102 TYR A C 1
ATOM 791 O O . TYR A 1 102 ? -3.393 -3.330 -7.844 1.00 98.00 102 TYR A O 1
ATOM 799 N N . ARG A 1 103 ? -2.783 -5.101 -6.586 1.00 96.25 103 ARG A N 1
ATOM 800 C CA . ARG A 1 103 ? -2.204 -5.889 -7.670 1.00 96.25 103 ARG A CA 1
ATOM 801 C C . ARG A 1 103 ? -3.327 -6.654 -8.368 1.00 96.25 103 ARG A C 1
ATOM 803 O O . ARG A 1 103 ? -3.977 -7.483 -7.734 1.00 96.25 103 ARG A O 1
ATOM 810 N N . ASP A 1 104 ? -3.540 -6.395 -9.651 1.00 96.88 104 ASP A N 1
ATOM 811 C CA . ASP A 1 104 ? -4.575 -7.046 -10.460 1.00 96.88 104 ASP A CA 1
ATOM 812 C C . ASP A 1 104 ? -3.927 -7.890 -11.558 1.00 96.88 104 ASP A C 1
ATOM 814 O O . ASP A 1 104 ? -2.957 -7.460 -12.180 1.00 96.88 104 ASP A O 1
ATOM 818 N N . ALA A 1 105 ? -4.404 -9.119 -11.755 1.00 95.81 105 ALA A N 1
ATOM 819 C CA . ALA A 1 105 ? -3.860 -10.006 -12.779 1.00 95.81 105 ALA A CA 1
ATOM 820 C C . ALA A 1 105 ? -4.366 -9.578 -14.161 1.00 95.81 105 ALA A C 1
ATOM 822 O O . ALA A 1 105 ? -5.572 -9.441 -14.366 1.00 95.81 105 ALA A O 1
ATOM 823 N N . HIS A 1 106 ? -3.454 -9.403 -15.117 1.00 92.25 106 HIS A N 1
ATOM 824 C CA . HIS A 1 106 ? -3.801 -8.992 -16.472 1.00 92.25 106 HIS A CA 1
ATOM 825 C C . HIS A 1 106 ? -2.919 -9.714 -17.497 1.00 92.25 106 HIS A C 1
ATOM 827 O O . HIS A 1 106 ? -1.710 -9.494 -17.572 1.00 92.25 106 HIS A O 1
ATOM 833 N N . GLY A 1 107 ? -3.519 -10.609 -18.287 1.00 92.50 107 GLY A N 1
ATOM 834 C CA . GLY A 1 107 ? -2.783 -11.445 -19.239 1.00 92.50 107 GLY A CA 1
ATOM 835 C C . GLY A 1 107 ? -1.727 -12.315 -18.547 1.00 92.50 107 GLY A C 1
ATOM 836 O O . GLY A 1 107 ? -2.047 -13.080 -17.642 1.00 92.50 107 GLY A O 1
ATOM 837 N N . SER A 1 108 ? -0.469 -12.201 -18.983 1.00 94.12 108 SER A N 1
ATOM 838 C CA . SER A 1 108 ? 0.676 -12.932 -18.418 1.00 94.12 108 SER A CA 1
ATOM 839 C C . SER A 1 108 ? 1.374 -12.213 -17.255 1.00 94.12 108 SER A C 1
ATOM 841 O O . SER A 1 108 ? 2.416 -12.683 -16.801 1.00 94.12 108 SER A O 1
ATOM 843 N N . GLY A 1 109 ? 0.853 -11.067 -16.811 1.00 95.19 109 GLY A N 1
ATOM 844 C CA . GLY A 1 109 ? 1.478 -10.218 -15.799 1.00 95.19 109 GLY A CA 1
ATOM 845 C C . GLY A 1 109 ? 0.466 -9.607 -14.837 1.00 95.19 109 GLY A C 1
ATOM 846 O O . GLY A 1 109 ? -0.636 -10.128 -14.632 1.00 95.19 109 GLY A O 1
ATOM 847 N N . TYR A 1 110 ? 0.862 -8.498 -14.228 1.00 96.56 110 TYR A N 1
ATOM 848 C CA . TYR A 1 110 ? 0.050 -7.750 -13.285 1.00 96.56 110 TYR A CA 1
ATOM 849 C C . TYR A 1 110 ? 0.047 -6.266 -13.625 1.00 96.56 110 TYR A C 1
ATOM 851 O O . TYR A 1 110 ? 0.959 -5.737 -14.250 1.00 96.56 110 TYR A O 1
ATOM 859 N N . CYS A 1 111 ? -0.995 -5.581 -13.180 1.00 96.06 111 CYS A N 1
ATOM 860 C CA . CYS A 1 111 ? -1.074 -4.135 -13.233 1.00 96.06 111 CYS A CA 1
ATOM 861 C C . CYS A 1 111 ? -1.562 -3.578 -11.895 1.00 96.06 111 CYS A C 1
ATOM 863 O O .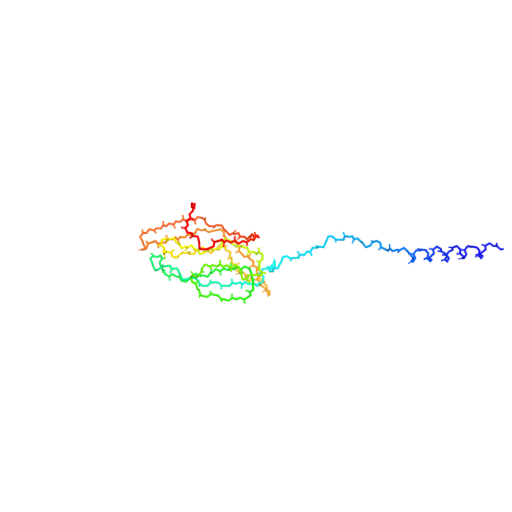 CYS A 1 111 ? -1.964 -4.309 -10.982 1.00 96.06 111 CYS A O 1
ATOM 865 N N . ALA A 1 112 ? -1.511 -2.256 -11.773 1.00 97.25 112 ALA A N 1
ATOM 866 C CA . ALA A 1 112 ? -2.129 -1.555 -10.666 1.00 97.25 112 ALA A CA 1
ATOM 867 C C . ALA A 1 112 ? -3.626 -1.357 -10.929 1.00 97.25 112 ALA A C 1
ATOM 869 O O . ALA A 1 112 ? -4.015 -0.757 -11.931 1.00 97.25 112 ALA A O 1
ATOM 870 N N . LYS A 1 113 ? -4.464 -1.773 -9.980 1.00 97.75 113 LYS A N 1
ATOM 871 C CA . LYS A 1 113 ? -5.879 -1.399 -9.913 1.00 97.75 113 LYS A CA 1
ATOM 872 C C . LYS A 1 113 ? -6.083 -0.446 -8.748 1.00 97.75 113 LYS A C 1
ATOM 874 O O . LYS A 1 113 ? -5.898 -0.822 -7.596 1.00 97.75 113 LYS A O 1
ATOM 879 N N . MET A 1 114 ? -6.488 0.781 -9.042 1.00 98.06 114 MET A N 1
ATOM 880 C CA . MET A 1 114 ? -6.796 1.798 -8.037 1.00 98.06 114 MET A CA 1
ATOM 881 C C . MET A 1 114 ? -8.309 1.914 -7.911 1.00 98.06 114 MET A C 1
ATOM 883 O O . MET A 1 114 ? -9.002 2.085 -8.910 1.00 98.06 114 MET A O 1
ATOM 887 N N . THR A 1 115 ? -8.828 1.779 -6.695 1.00 97.62 115 THR A N 1
ATOM 888 C CA . THR A 1 115 ? -10.270 1.812 -6.435 1.00 97.62 115 THR A CA 1
ATOM 889 C C . THR A 1 115 ? -10.586 2.911 -5.438 1.00 97.62 115 THR A C 1
ATOM 891 O O . THR A 1 115 ? -9.899 3.062 -4.431 1.00 97.62 115 THR A O 1
ATOM 894 N N . THR A 1 116 ? -11.645 3.664 -5.720 1.00 97.81 116 THR A N 1
ATOM 895 C CA . THR A 1 116 ? -12.290 4.514 -4.722 1.00 97.81 116 THR A CA 1
ATOM 896 C C . THR A 1 116 ? -13.405 3.719 -4.064 1.00 97.81 116 THR A C 1
ATOM 898 O O . THR A 1 116 ? -14.295 3.216 -4.751 1.00 97.81 116 THR A O 1
ATOM 901 N N . HIS A 1 117 ? -13.373 3.599 -2.742 1.00 96.56 117 HIS A N 1
ATOM 902 C CA . HIS A 1 117 ? -14.343 2.807 -1.993 1.00 96.56 117 HIS A CA 1
ATOM 903 C C . HIS A 1 117 ? -14.677 3.442 -0.646 1.00 96.56 117 HIS A C 1
ATOM 905 O O . HIS A 1 117 ? -13.998 4.350 -0.170 1.00 96.56 117 HIS A O 1
ATOM 911 N N . ILE A 1 118 ? -15.760 2.964 -0.033 1.00 95.25 118 ILE A N 1
ATOM 912 C CA . ILE A 1 118 ? -16.092 3.313 1.347 1.00 95.25 118 ILE A CA 1
ATOM 913 C C . ILE A 1 118 ? -15.362 2.345 2.273 1.00 95.25 118 ILE A C 1
ATOM 915 O O . ILE A 1 118 ? -15.718 1.169 2.359 1.00 95.25 118 ILE A O 1
ATOM 919 N N . GLU A 1 119 ? -14.361 2.848 2.985 1.00 91.69 119 GLU A N 1
ATOM 920 C CA . GLU A 1 119 ? -13.695 2.118 4.054 1.00 91.69 119 GLU A CA 1
ATOM 921 C C . GLU A 1 119 ? -14.538 2.238 5.327 1.00 91.69 119 GLU A C 1
ATOM 923 O O . GLU A 1 119 ? -14.894 3.338 5.760 1.00 91.69 119 GLU A O 1
ATOM 928 N N . THR A 1 120 ? -14.890 1.094 5.913 1.00 89.12 120 THR A N 1
ATOM 929 C CA . THR A 1 120 ? -15.702 1.038 7.133 1.00 89.12 120 THR A CA 1
ATOM 930 C C . THR A 1 120 ? -14.853 0.553 8.300 1.00 89.12 120 THR A C 1
ATOM 932 O O . THR A 1 120 ? -14.249 -0.516 8.242 1.00 89.12 120 THR A O 1
ATOM 935 N N . CYS A 1 121 ? -14.840 1.321 9.384 1.00 86.44 121 CYS A N 1
ATOM 936 C CA . CYS A 1 121 ? -14.237 0.938 10.651 1.00 86.44 121 CYS A CA 1
ATOM 937 C C . CYS A 1 121 ? -15.346 0.711 11.680 1.00 86.44 121 CYS A C 1
ATOM 939 O O . CYS A 1 121 ? -16.071 1.644 12.026 1.00 86.44 121 CYS A O 1
ATOM 941 N N . LYS A 1 122 ? -15.466 -0.529 12.160 1.00 85.75 122 LYS A N 1
ATOM 942 C CA . LYS A 1 122 ? -16.406 -0.912 13.216 1.00 85.75 122 LYS A CA 1
ATOM 943 C C . LYS A 1 122 ? -15.687 -0.995 14.542 1.00 85.75 122 LYS A C 1
ATOM 945 O O . LYS A 1 122 ? -14.904 -1.915 14.732 1.00 85.75 122 LYS A O 1
ATOM 950 N N . VAL A 1 123 ? -15.980 -0.097 15.474 1.00 83.88 123 VAL A N 1
ATOM 951 C CA . VAL A 1 123 ? -15.402 -0.163 16.825 1.00 83.88 123 VAL A CA 1
ATOM 952 C C . VAL A 1 123 ? -16.312 -1.002 17.717 1.00 83.88 123 VAL A C 1
ATOM 954 O O . VAL A 1 123 ? -17.483 -0.668 17.894 1.00 83.88 123 VAL A O 1
ATOM 957 N N . LEU A 1 124 ? -15.784 -2.113 18.243 1.00 83.00 124 LEU A N 1
ATOM 958 C CA . LEU A 1 124 ? -16.472 -3.071 19.123 1.00 83.00 124 LEU A CA 1
ATOM 959 C C . LEU A 1 124 ? -17.837 -3.560 18.600 1.00 83.00 124 LEU A C 1
ATOM 961 O O . LEU A 1 124 ? -18.690 -3.972 19.376 1.00 83.00 124 LEU A O 1
ATOM 965 N N . GLY A 1 125 ? -18.062 -3.500 17.284 1.00 74.88 125 GLY A N 1
ATOM 966 C CA . GLY A 1 125 ? -19.342 -3.857 16.662 1.00 74.88 125 GLY A CA 1
ATOM 967 C C . GLY A 1 125 ? -20.494 -2.877 16.924 1.00 74.88 125 GLY A C 1
ATOM 968 O O . GLY A 1 125 ? -21.611 -3.158 16.505 1.00 74.88 125 GLY A O 1
ATOM 969 N N . LEU A 1 126 ? -20.236 -1.741 17.581 1.00 76.44 126 LEU A N 1
ATOM 970 C CA . LEU A 1 126 ? -21.268 -0.793 18.021 1.00 76.44 126 LEU A CA 1
ATOM 971 C C . LEU A 1 126 ? -21.303 0.502 17.203 1.00 76.44 126 LEU A C 1
ATOM 973 O O . LEU A 1 126 ? -22.352 1.131 17.107 1.00 76.44 126 LEU A O 1
ATOM 977 N N . MET A 1 127 ? -20.174 0.914 16.620 1.00 77.19 127 MET A N 1
ATOM 978 C CA . MET A 1 127 ? -20.064 2.191 15.911 1.00 77.19 127 MET A CA 1
ATOM 979 C C . MET A 1 127 ? -19.424 2.010 14.536 1.00 77.19 127 MET A C 1
ATOM 981 O O . MET A 1 127 ? -18.279 1.567 14.446 1.00 77.19 127 MET A O 1
ATOM 985 N N . ASP A 1 128 ? -20.168 2.383 13.491 1.00 80.62 128 ASP A N 1
ATOM 986 C CA . ASP A 1 128 ? -19.729 2.394 12.094 1.00 80.62 128 ASP A CA 1
ATOM 987 C C . ASP A 1 128 ? -19.187 3.772 11.708 1.00 80.62 128 ASP A C 1
ATOM 989 O O . ASP A 1 128 ? -19.941 4.730 11.539 1.00 80.62 128 ASP A O 1
ATOM 993 N N . ILE A 1 129 ? -17.876 3.861 11.503 1.00 87.50 129 ILE A N 1
ATOM 994 C CA . ILE A 1 129 ? -17.255 5.013 10.850 1.00 87.50 129 ILE A CA 1
ATOM 995 C C . ILE A 1 129 ? -17.063 4.655 9.381 1.00 87.50 129 ILE A C 1
ATOM 997 O O . ILE A 1 129 ? -16.417 3.656 9.069 1.00 87.50 129 ILE A O 1
ATOM 1001 N N . LYS A 1 130 ? -17.605 5.474 8.479 1.00 90.56 130 LYS A N 1
ATOM 1002 C CA . LYS A 1 130 ? -17.467 5.309 7.029 1.00 90.56 130 LYS A CA 1
ATOM 1003 C C . LYS A 1 130 ? -16.688 6.479 6.455 1.00 90.56 130 LYS A C 1
ATOM 1005 O O . LYS A 1 130 ? -17.049 7.629 6.688 1.00 90.56 130 LYS A O 1
ATOM 1010 N N . VAL A 1 131 ? -15.641 6.180 5.698 1.00 90.88 131 VAL A N 1
ATOM 1011 C CA . VAL A 1 131 ? -14.792 7.180 5.046 1.00 90.88 131 VAL A CA 1
ATOM 1012 C C . VAL A 1 131 ? -14.654 6.820 3.574 1.00 90.88 131 VAL A C 1
ATOM 1014 O O . VAL A 1 131 ? -14.495 5.652 3.233 1.00 90.88 131 VAL A O 1
ATOM 1017 N N . LEU A 1 132 ? -14.720 7.819 2.695 1.00 95.62 132 LEU A N 1
ATOM 1018 C CA . LEU A 1 132 ? -14.368 7.640 1.291 1.00 95.62 132 LEU A CA 1
ATOM 1019 C C . LEU A 1 132 ? -12.841 7.601 1.167 1.00 95.62 132 LEU A C 1
ATOM 1021 O O . LEU A 1 132 ? -12.173 8.584 1.483 1.00 95.62 132 LEU A O 1
ATOM 1025 N N . ALA A 1 133 ? -12.299 6.480 0.703 1.00 95.25 133 ALA A N 1
ATOM 1026 C CA . ALA A 1 133 ? -10.878 6.300 0.448 1.00 95.25 133 ALA A CA 1
ATOM 1027 C C . ALA A 1 133 ? -10.642 6.201 -1.061 1.00 95.25 133 ALA A C 1
ATOM 1029 O O . ALA A 1 133 ? -11.311 5.428 -1.744 1.00 95.25 133 ALA A O 1
ATOM 1030 N N . ALA A 1 134 ? -9.703 6.991 -1.583 1.00 97.44 134 ALA A N 1
ATOM 1031 C CA . ALA A 1 134 ? -9.334 6.979 -2.995 1.00 97.44 134 ALA A CA 1
ATOM 1032 C C . ALA A 1 134 ? -8.013 6.229 -3.216 1.00 97.44 134 ALA A C 1
ATOM 1034 O O . ALA A 1 134 ? -7.043 6.401 -2.471 1.00 97.44 134 ALA A O 1
ATOM 1035 N N . GLY A 1 135 ? -7.964 5.418 -4.271 1.00 98.00 135 GLY A N 1
ATOM 1036 C CA . GLY A 1 135 ? -6.741 4.774 -4.744 1.00 98.00 135 GLY A CA 1
ATOM 1037 C C . GLY A 1 135 ? -5.840 5.764 -5.475 1.00 98.00 135 GLY A C 1
ATOM 1038 O O . GLY A 1 135 ? -6.287 6.418 -6.414 1.00 98.00 135 GLY A O 1
ATOM 1039 N N . SER A 1 136 ? -4.574 5.859 -5.073 1.00 97.94 136 SER A N 1
ATOM 1040 C CA . SER A 1 136 ? -3.572 6.658 -5.778 1.00 97.94 136 SER A CA 1
ATOM 1041 C C . SER A 1 136 ? -2.187 6.019 -5.722 1.00 97.94 136 SER A C 1
ATOM 1043 O O . SER A 1 136 ? -1.839 5.325 -4.767 1.00 97.94 136 SER A O 1
ATOM 1045 N N . ILE A 1 137 ? -1.395 6.273 -6.764 1.00 97.56 137 ILE A N 1
ATOM 1046 C CA . ILE A 1 137 ? 0.024 5.925 -6.870 1.00 97.56 137 ILE A CA 1
ATOM 1047 C C . ILE A 1 137 ? 0.776 7.204 -7.229 1.00 97.56 137 ILE A C 1
ATOM 1049 O O . ILE A 1 137 ? 0.320 7.976 -8.073 1.00 97.56 137 ILE A O 1
ATOM 1053 N N . PHE A 1 138 ? 1.917 7.436 -6.594 1.00 96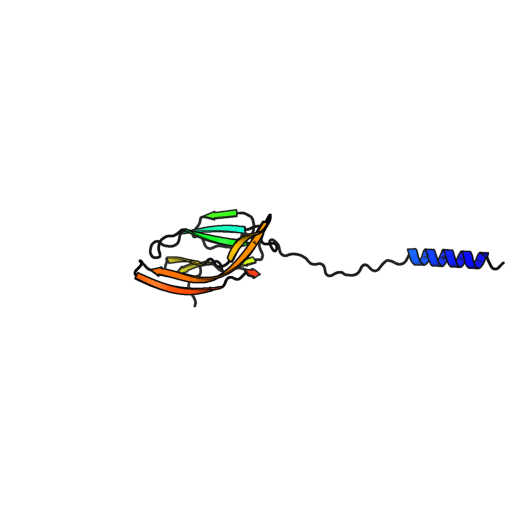.75 138 PHE A N 1
ATOM 1054 C CA . PHE A 1 138 ? 2.717 8.645 -6.778 1.00 96.75 138 PHE A CA 1
ATOM 1055 C C . PHE A 1 138 ? 4.206 8.356 -6.579 1.00 96.75 138 PHE A C 1
ATOM 1057 O O . PHE A 1 138 ? 4.583 7.283 -6.112 1.00 96.75 138 PHE A O 1
ATOM 1064 N N . LEU A 1 139 ? 5.065 9.305 -6.953 1.00 95.56 139 LEU A N 1
ATOM 1065 C CA . LEU A 1 139 ? 6.498 9.223 -6.675 1.00 95.56 139 LEU A CA 1
ATOM 1066 C C . LEU A 1 139 ? 6.781 9.750 -5.266 1.00 95.56 139 LEU A C 1
ATOM 1068 O O . LEU A 1 139 ? 6.346 10.851 -4.930 1.00 95.56 139 LEU A O 1
ATOM 1072 N N . GLY A 1 140 ? 7.515 8.981 -4.466 1.00 93.88 140 GLY A N 1
ATOM 1073 C CA . GLY A 1 140 ? 7.818 9.292 -3.068 1.00 93.88 140 GLY A CA 1
ATOM 1074 C C . GLY A 1 140 ? 7.377 8.183 -2.118 1.00 93.88 140 GLY A C 1
ATOM 1075 O O . GLY A 1 140 ? 7.276 7.019 -2.504 1.00 93.88 140 GLY A O 1
ATOM 1076 N N . ASP A 1 141 ? 7.126 8.548 -0.866 1.00 91.31 141 ASP A N 1
ATOM 1077 C CA . ASP A 1 141 ? 6.768 7.624 0.204 1.00 91.31 141 ASP A CA 1
ATOM 1078 C C . ASP A 1 141 ? 5.665 8.189 1.108 1.00 91.31 141 ASP A C 1
ATOM 1080 O O . ASP A 1 141 ? 5.445 9.400 1.185 1.00 91.31 141 ASP A O 1
ATOM 1084 N N . ILE A 1 142 ? 4.957 7.286 1.790 1.00 91.38 142 ILE A N 1
ATOM 1085 C CA . ILE A 1 142 ? 4.107 7.639 2.924 1.00 91.38 142 ILE A CA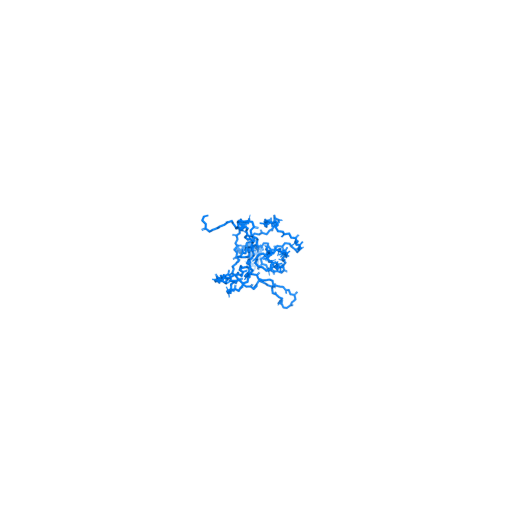 1
ATOM 1086 C C . ILE A 1 142 ? 4.882 7.383 4.201 1.00 91.38 142 ILE A C 1
ATOM 1088 O O . ILE A 1 142 ? 5.387 6.284 4.433 1.00 91.38 142 ILE A O 1
ATOM 1092 N N . ARG A 1 143 ? 4.878 8.380 5.086 1.00 92.00 143 ARG A N 1
ATOM 1093 C CA . ARG A 1 143 ? 5.406 8.216 6.432 1.00 92.00 143 ARG A CA 1
ATOM 1094 C C . ARG A 1 143 ? 4.414 7.470 7.313 1.00 92.00 143 ARG A C 1
ATOM 1096 O O . ARG A 1 143 ? 3.536 8.064 7.934 1.00 92.00 143 ARG A O 1
ATOM 1103 N N . GLU A 1 144 ? 4.582 6.159 7.372 1.00 94.75 144 GLU A N 1
ATOM 1104 C CA . GLU A 1 144 ? 3.881 5.315 8.327 1.00 94.75 144 GLU A CA 1
ATOM 1105 C C . GLU A 1 144 ? 4.550 5.324 9.724 1.00 94.75 144 GLU A C 1
ATOM 1107 O O . GLU A 1 144 ? 5.755 5.558 9.844 1.00 94.75 144 GLU A O 1
ATOM 1112 N N . PRO A 1 145 ? 3.795 5.019 10.798 1.00 96.12 145 PRO A N 1
ATOM 1113 C CA . PRO A 1 145 ? 2.354 4.825 10.786 1.00 96.12 145 PRO A CA 1
ATOM 1114 C C . PRO A 1 145 ? 1.648 6.178 10.732 1.00 96.12 145 PRO A C 1
ATOM 1116 O O . PRO A 1 145 ? 2.137 7.171 11.269 1.00 96.12 145 PRO A O 1
ATOM 1119 N N . ILE A 1 146 ? 0.451 6.206 10.153 1.00 94.94 146 ILE A N 1
ATOM 1120 C CA . ILE A 1 146 ? -0.413 7.377 10.309 1.00 94.94 146 ILE A CA 1
ATOM 1121 C C . ILE A 1 146 ? -0.839 7.456 11.780 1.00 94.94 146 ILE A C 1
ATOM 1123 O O . ILE A 1 146 ? -1.496 6.547 12.294 1.00 94.94 146 ILE A O 1
ATOM 1127 N N . THR A 1 147 ? -0.435 8.517 12.477 1.00 92.31 147 THR A N 1
ATOM 1128 C CA . THR A 1 147 ? -0.718 8.719 13.912 1.00 92.31 147 THR A CA 1
ATOM 1129 C C . THR A 1 147 ? -1.900 9.652 14.168 1.00 92.31 147 THR A C 1
ATOM 1131 O O . THR A 1 147 ? -2.406 9.710 15.288 1.00 92.31 147 THR A O 1
ATOM 1134 N N . GLY A 1 148 ? -2.361 10.366 13.143 1.00 84.00 148 GLY A N 1
ATOM 1135 C CA . GLY A 1 148 ? -3.470 11.309 13.209 1.00 84.00 148 GLY A CA 1
ATOM 1136 C C . GLY A 1 148 ? -3.592 12.114 11.918 1.00 84.00 148 GLY A C 1
ATOM 1137 O O . GLY A 1 148 ? -2.841 11.900 10.970 1.00 84.00 148 GLY A O 1
ATOM 1138 N N . THR A 1 149 ? -4.551 13.036 11.888 1.00 69.62 149 THR A N 1
ATOM 1139 C CA . THR A 1 149 ? -4.835 13.919 10.741 1.00 69.62 149 THR A CA 1
ATOM 1140 C C . THR A 1 149 ? -4.432 15.375 11.003 1.00 69.62 149 THR A C 1
ATOM 1142 O O . THR A 1 149 ? -4.931 16.270 10.324 1.00 69.62 149 THR A O 1
ATOM 1145 N N . LYS A 1 150 ? -3.628 15.623 12.042 1.00 57.34 150 LYS A N 1
ATOM 1146 C CA . LYS A 1 150 ? -3.200 16.952 12.493 1.00 57.34 150 LYS A CA 1
ATOM 1147 C C . LYS A 1 150 ? -1.695 17.096 12.365 1.00 57.34 150 LYS A C 1
ATOM 1149 O O . LYS A 1 150 ? -1.009 16.082 12.629 1.00 57.34 150 LYS A O 1
#

Foldseek 3Di:
DVVVVVVVVVVVVVVVVVVDDPPDPPDPDDDDFVLNQVQAWEWEFAFWDVQQPRDTDIAIWRAHHYYYYDNDFDDHPPRHQKEKLWAWAQEPNTTDIDHQWDWDDDDPGTDIDGHWDWDWTQGNVPDTDTDTGTIDMDGDYDPDDHHDDD

Secondary structure (DSSP, 8-state):
--HHHHHHHHHHHHHHHHTS-----------PPTTTT---EEEEEEE--GGGT--EEEEEEESSSEEEE-SSPP---SS--EEES-EEEEETTEEEEE--EEEEEETTEEEEEE--EEEEEEETTTEEEEEEE---EEES---SSB----

Sequence (150 aa):
MKITGNIFKIVFTVSLIYLLPITLNAADRFVPFKYGNFDTWVVRHVHESAVIGGNVKTLYEPGPSRELTSNNPYVNLGSSPWGTSNVMAKVMGIVKTNNSVYRDAHGSGYCAKMTTHIETCKVLGLMDIKVLAAGSIFLGDIREPITGTK

Radius of gyration: 28.71 Å; chains: 1; bounding box: 60×30×94 Å

pLDDT: mean 88.06, std 12.42, range [51.56, 98.38]